Protein AF-F7NES1-F1 (afdb_monomer)

pLDDT: mean 73.4, std 17.84, range [39.09, 95.31]

Foldseek 3Di:
DDPVVVVVVVVVVVVVVPVPPPDPPPPPPDPDDDDDDDPDPPPPPPPPPDPVNVVVVVVVVVVVVVVVVVVVVVVLVVLVVVLVVQLVVLVVVLVVQLDDDPPDDPVRSVVSNVVSVVVSVVSNVVSVDVVVDPDDDDDDD

Radius of gyration: 30.48 Å; Cα contacts (8 Å, |Δi|>4): 23; chains: 1; bounding box: 57×44×81 Å

Secondary structure (DSSP, 8-state):
--HHHHHHHHHHHHHHHHGGGSSTTSTTSSS--S----------------HHHHHHHHHHHHHHHHHHHHHHHHHHHHHHHHHHHHHHHHHHHHHHHHSPPTT--HHHHHHHHHHHHHHHHHHHHHHHHHHH-S--S----

Solvent-accessible surface area (backbone atoms only — not comparable to full-atom values): 8908 Å² total; per-residue (Å²): 132,67,71,66,61,60,49,55,57,52,54,54,57,57,53,61,66,66,71,72,78,73,75,83,76,68,80,80,76,82,84,85,87,81,92,76,86,90,86,77,82,74,81,70,74,83,72,74,75,51,71,68,56,52,55,52,53,49,53,50,52,51,52,48,52,50,54,50,48,53,49,53,51,51,54,50,52,51,54,50,52,55,48,53,50,53,52,48,54,52,49,55,51,48,55,62,66,64,55,82,59,98,88,57,52,70,66,59,48,52,60,46,49,55,53,49,50,56,48,48,56,50,52,54,48,53,57,50,39,70,72,76,37,98,76,75,80,83,83,88,127

Organism: NCBI:txid1009370

Mean predicted aligned error: 17.89 Å

Sequence (141 aa):
MNSAVKKTVIYSLVGILQFGTGASVLEAAALYQNNTPPLYAMSKGHHQPNEKDRREAERRREMEKRREQERRERDQRERRRQHDERRRQENERHEREMRRRQHESEREWRARQEREKKRHDRALRDIAALLIGIAIGSSGK

Nearest PDB structures (foldseek):
  7nhn-assembly1_0  TM=5.503E-01  e=3.598E+00  Listeria monocytogenes EGD-e

Structure (mmCIF, N/CA/C/O backbone):
data_AF-F7NES1-F1
#
_entry.id   AF-F7NES1-F1
#
loop_
_atom_site.group_PDB
_atom_site.id
_atom_site.type_symbol
_atom_site.label_atom_id
_atom_site.label_alt_id
_atom_site.label_comp_id
_atom_site.label_asym_id
_atom_site.label_entity_id
_atom_site.label_seq_id
_atom_site.pdbx_PDB_ins_code
_atom_site.Cart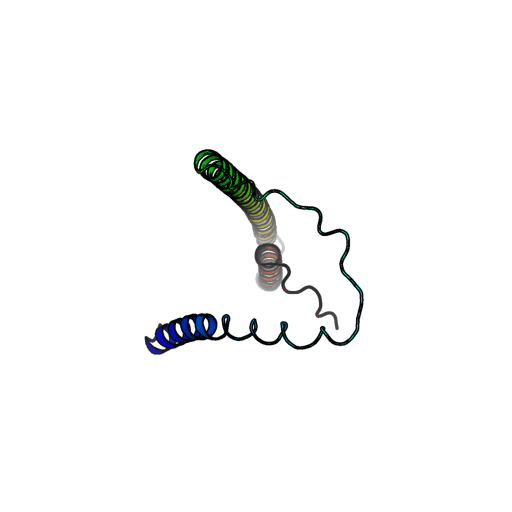n_x
_atom_site.Cartn_y
_atom_site.Cartn_z
_atom_site.occupancy
_atom_site.B_iso_or_equiv
_atom_site.auth_seq_id
_atom_site.auth_comp_id
_atom_site.auth_asym_id
_atom_site.auth_atom_id
_atom_site.pdbx_PDB_model_num
ATOM 1 N N . MET A 1 1 ? 21.119 -8.888 16.841 1.00 56.38 1 MET A N 1
ATOM 2 C CA . MET A 1 1 ? 21.118 -10.054 15.925 1.00 56.38 1 MET A CA 1
ATOM 3 C C . MET A 1 1 ? 22.513 -10.652 15.928 1.00 56.38 1 MET A C 1
ATOM 5 O O . MET A 1 1 ? 23.450 -9.950 15.561 1.00 56.38 1 MET A O 1
ATOM 9 N N . ASN A 1 2 ? 22.654 -11.889 16.403 1.00 60.03 2 ASN A N 1
ATOM 10 C CA . ASN A 1 2 ? 23.954 -12.534 16.604 1.00 60.03 2 ASN A CA 1
ATOM 11 C C . ASN A 1 2 ? 24.722 -12.644 15.279 1.00 60.03 2 ASN A C 1
ATOM 13 O O . ASN A 1 2 ? 24.148 -12.974 14.239 1.00 60.03 2 ASN A O 1
ATOM 17 N N . SER A 1 3 ? 26.023 -12.352 15.320 1.00 69.06 3 SER A N 1
ATOM 18 C CA . SER A 1 3 ? 26.924 -12.298 14.158 1.00 69.06 3 SER A CA 1
ATOM 19 C C . SER A 1 3 ? 26.966 -13.600 13.348 1.00 69.06 3 SER A C 1
ATOM 21 O O . SER A 1 3 ? 27.221 -13.560 12.146 1.00 69.06 3 SER A O 1
ATOM 23 N N . ALA A 1 4 ? 26.640 -14.732 13.977 1.00 70.38 4 ALA A N 1
ATOM 24 C CA . ALA A 1 4 ? 26.509 -16.036 13.333 1.00 70.38 4 ALA A CA 1
ATOM 25 C C . ALA A 1 4 ? 25.426 -16.053 12.239 1.00 70.38 4 ALA A C 1
ATOM 27 O O . ALA A 1 4 ? 25.674 -16.536 11.140 1.00 70.38 4 ALA A O 1
ATOM 28 N N . VAL A 1 5 ? 24.265 -15.438 12.489 1.00 73.06 5 VAL A N 1
ATOM 29 C CA . VAL A 1 5 ? 23.143 -15.431 11.534 1.00 73.06 5 VAL A CA 1
ATOM 30 C C . VAL A 1 5 ? 23.503 -14.645 10.271 1.00 73.06 5 VAL A C 1
ATOM 32 O O . VAL A 1 5 ? 23.193 -15.072 9.162 1.00 73.06 5 VAL A O 1
ATOM 35 N N . LYS A 1 6 ? 24.221 -13.523 10.419 1.00 67.06 6 LYS A N 1
ATOM 36 C CA . LYS A 1 6 ? 24.669 -12.717 9.272 1.00 67.06 6 LYS A CA 1
ATOM 37 C C . LYS A 1 6 ? 25.655 -13.476 8.381 1.00 67.06 6 LYS A C 1
ATOM 39 O O . LYS A 1 6 ? 25.579 -13.347 7.165 1.00 67.06 6 LYS A O 1
ATOM 44 N N . LYS A 1 7 ? 26.550 -14.281 8.963 1.00 74.81 7 LYS A N 1
ATOM 45 C CA . LYS A 1 7 ? 27.524 -15.072 8.196 1.00 74.81 7 LYS A CA 1
ATOM 46 C C . LYS A 1 7 ? 26.838 -16.173 7.387 1.00 74.81 7 LYS A C 1
ATOM 48 O O . LYS A 1 7 ? 27.119 -16.297 6.202 1.00 74.81 7 LYS A O 1
ATOM 53 N N . THR A 1 8 ? 25.886 -16.896 7.974 1.00 80.75 8 THR A N 1
ATOM 54 C CA . THR A 1 8 ? 25.151 -17.968 7.279 1.00 80.75 8 THR A CA 1
ATOM 55 C C . THR A 1 8 ? 24.406 -17.464 6.041 1.00 80.75 8 THR A C 1
ATOM 57 O O . THR A 1 8 ? 24.449 -18.113 5.002 1.00 80.75 8 THR A O 1
ATOM 60 N N . VAL A 1 9 ? 23.783 -16.282 6.123 1.00 77.31 9 VAL A N 1
ATOM 61 C CA . VAL A 1 9 ? 23.074 -15.668 4.984 1.00 77.31 9 VAL A CA 1
ATOM 62 C C . VAL A 1 9 ? 24.036 -15.255 3.866 1.00 77.31 9 VAL A C 1
ATOM 64 O O . VAL A 1 9 ? 23.722 -15.401 2.691 1.00 77.31 9 VAL A O 1
ATOM 67 N N . ILE A 1 10 ? 25.225 -14.754 4.203 1.00 72.50 10 ILE A N 1
ATOM 68 C CA . ILE A 1 10 ? 26.210 -14.350 3.190 1.00 72.50 10 ILE A CA 1
ATOM 69 C C . ILE A 1 10 ? 26.797 -15.583 2.486 1.00 72.50 10 ILE A C 1
ATOM 71 O O . ILE A 1 10 ? 26.910 -15.591 1.262 1.00 72.50 10 ILE A O 1
ATOM 75 N N . TYR A 1 11 ? 27.111 -16.651 3.226 1.00 70.25 11 TYR A N 1
ATOM 76 C CA . TYR A 1 11 ? 27.647 -17.877 2.627 1.00 70.25 11 TYR A CA 1
ATOM 77 C C . TYR A 1 11 ? 26.613 -18.640 1.784 1.00 70.25 11 TYR A C 1
ATOM 79 O O . TYR A 1 11 ? 26.990 -19.214 0.763 1.00 70.25 11 TYR A O 1
ATOM 87 N N . SER A 1 12 ? 25.319 -18.598 2.130 1.00 63.09 12 SER A N 1
ATOM 88 C CA . SER A 1 12 ? 24.274 -19.190 1.281 1.00 63.09 12 SER A CA 1
ATOM 89 C C . SER A 1 12 ? 24.111 -18.447 -0.050 1.00 63.09 12 SER A C 1
ATOM 91 O O . SER A 1 12 ? 23.902 -19.084 -1.080 1.00 63.09 12 SER A O 1
ATOM 93 N N . LEU A 1 13 ? 24.284 -17.121 -0.063 1.00 64.38 13 LEU A N 1
ATOM 94 C CA . LEU A 1 13 ? 24.216 -16.317 -1.288 1.00 64.38 13 LEU A CA 1
ATOM 95 C C . LEU A 1 13 ? 25.409 -16.557 -2.226 1.00 64.38 13 LEU A C 1
ATOM 97 O O . LEU A 1 13 ? 25.223 -16.622 -3.439 1.00 64.38 13 LEU A O 1
ATOM 101 N N . VAL A 1 14 ? 26.620 -16.736 -1.687 1.00 66.44 14 VAL A N 1
ATOM 102 C CA . VAL A 1 14 ? 27.814 -17.050 -2.497 1.00 66.44 14 VAL A CA 1
ATOM 103 C C . VAL A 1 14 ? 27.763 -18.483 -3.040 1.00 66.44 14 VAL A C 1
ATOM 105 O O . VAL A 1 14 ? 28.132 -18.710 -4.191 1.00 66.44 14 VAL A O 1
ATOM 108 N N . GLY A 1 15 ? 27.239 -19.436 -2.260 1.00 58.66 15 GLY A N 1
ATOM 109 C CA . GLY A 1 15 ? 27.088 -20.829 -2.693 1.00 58.66 15 GLY A CA 1
ATOM 110 C C . GLY A 1 15 ? 26.146 -21.000 -3.890 1.00 58.66 15 GLY A C 1
ATOM 111 O O . GLY A 1 15 ? 26.440 -21.776 -4.795 1.00 58.66 15 GLY A O 1
ATOM 112 N N . ILE A 1 16 ? 25.058 -20.227 -3.963 1.00 60.53 16 ILE A N 1
ATOM 113 C CA . ILE A 1 16 ? 24.107 -20.288 -5.090 1.00 60.53 16 ILE A CA 1
ATOM 114 C C . ILE A 1 16 ? 24.736 -19.764 -6.395 1.00 60.53 16 ILE A C 1
ATOM 116 O O . ILE A 1 16 ? 24.359 -20.199 -7.482 1.00 60.53 16 ILE A O 1
ATOM 120 N N . LEU A 1 17 ? 25.741 -18.887 -6.309 1.00 58.41 17 LEU A N 1
ATOM 121 C CA . LEU A 1 17 ? 26.378 -18.289 -7.483 1.00 58.41 17 LEU A CA 1
ATOM 122 C C . LEU A 1 17 ? 27.330 -19.248 -8.228 1.00 58.41 17 LEU A C 1
ATOM 124 O O . LEU A 1 17 ? 27.571 -19.052 -9.415 1.00 58.41 17 LEU A O 1
ATOM 128 N N . GLN A 1 18 ? 27.866 -20.280 -7.562 1.00 54.38 18 GLN A N 1
ATOM 129 C CA . GLN A 1 18 ? 28.849 -21.207 -8.153 1.00 54.38 18 GLN A CA 1
ATOM 130 C C . GLN A 1 18 ? 28.231 -22.467 -8.779 1.00 54.38 18 GLN A C 1
ATOM 132 O O . GLN A 1 18 ? 28.814 -23.030 -9.700 1.00 54.38 18 GLN A O 1
ATOM 137 N N . PHE A 1 19 ? 27.043 -22.897 -8.346 1.00 51.34 19 PHE A N 1
ATOM 138 C CA . PHE A 1 19 ? 26.370 -24.072 -8.925 1.00 51.34 19 PHE A CA 1
ATOM 139 C C . PHE A 1 19 ? 25.595 -23.772 -10.224 1.00 51.34 19 PHE A C 1
ATOM 141 O O . PHE A 1 19 ? 25.136 -24.696 -10.891 1.00 51.34 19 PHE A O 1
ATOM 148 N N . GLY A 1 20 ? 25.464 -22.500 -10.617 1.00 51.06 20 GLY A N 1
ATOM 149 C CA . GLY A 1 20 ? 24.711 -22.088 -11.809 1.00 51.06 20 GLY A CA 1
ATOM 150 C C . GLY A 1 20 ? 25.448 -22.223 -13.150 1.00 51.06 20 GLY A C 1
ATOM 151 O O . GLY A 1 20 ? 24.823 -22.067 -14.193 1.00 51.06 20 GLY A O 1
ATOM 152 N N . THR A 1 21 ? 26.754 -22.506 -13.162 1.00 54.16 21 THR A N 1
ATOM 153 C CA . THR A 1 21 ? 27.586 -22.486 -14.386 1.00 54.16 21 THR A CA 1
ATOM 154 C C . THR A 1 21 ? 28.027 -23.867 -14.893 1.00 54.16 21 THR A C 1
ATOM 156 O O . THR A 1 21 ? 28.805 -23.936 -15.839 1.00 54.16 21 THR A O 1
ATOM 159 N N . GLY A 1 22 ? 27.543 -24.970 -14.307 1.00 52.00 22 GLY A N 1
ATOM 160 C CA . GLY A 1 22 ? 28.014 -26.331 -14.626 1.00 52.00 22 GLY A CA 1
ATOM 161 C C . GLY A 1 22 ? 27.129 -27.193 -15.541 1.00 52.00 22 GLY A C 1
ATOM 162 O O . GLY A 1 22 ? 27.564 -28.269 -15.937 1.00 52.00 22 GLY A O 1
ATOM 163 N N . ALA A 1 23 ? 25.903 -26.779 -15.882 1.00 49.88 23 ALA A N 1
ATOM 164 C CA . ALA A 1 23 ? 24.943 -27.661 -16.570 1.00 49.88 23 ALA A CA 1
ATOM 165 C C . ALA A 1 23 ? 24.954 -27.583 -18.114 1.00 49.88 23 ALA A C 1
ATOM 167 O O . ALA A 1 23 ? 24.344 -28.421 -18.769 1.00 49.88 23 ALA A O 1
ATOM 168 N N . SER A 1 24 ? 25.646 -26.620 -18.726 1.00 50.62 24 SER A N 1
ATOM 169 C CA . SER A 1 24 ? 25.503 -26.311 -20.162 1.00 50.62 24 SER A CA 1
ATOM 170 C C . SER A 1 24 ? 26.488 -27.018 -21.111 1.00 50.62 24 SER A C 1
ATOM 172 O O . SER A 1 24 ? 26.519 -26.689 -22.293 1.00 50.62 24 SER A O 1
ATOM 174 N N . VAL A 1 25 ? 27.275 -28.001 -20.648 1.00 54.41 25 VAL A N 1
ATOM 175 C CA . VAL A 1 25 ? 28.241 -28.725 -21.513 1.00 54.41 25 VAL A CA 1
ATOM 176 C C . VAL A 1 25 ? 27.724 -30.088 -22.006 1.00 54.41 25 VAL A C 1
ATOM 178 O O . VAL A 1 25 ? 28.254 -30.622 -22.976 1.00 54.41 25 VAL A O 1
ATOM 181 N N . LEU A 1 26 ? 26.661 -30.653 -21.420 1.00 48.91 26 LEU A N 1
ATOM 182 C CA . LEU A 1 26 ? 26.227 -32.019 -21.766 1.00 48.91 26 LEU A CA 1
ATOM 183 C C . LEU A 1 26 ? 25.207 -32.121 -22.916 1.00 48.91 26 LEU A C 1
ATOM 185 O O . LEU A 1 26 ? 25.061 -33.200 -23.485 1.00 48.91 26 LEU A O 1
ATOM 189 N N . GLU A 1 27 ? 24.548 -31.037 -23.332 1.00 50.09 27 GLU A N 1
ATOM 190 C CA . GLU A 1 27 ? 23.509 -31.118 -24.380 1.00 50.09 27 GLU A CA 1
ATOM 191 C C . GLU A 1 27 ? 24.042 -31.117 -25.825 1.00 50.09 27 GLU A C 1
ATOM 193 O O . GLU A 1 27 ? 23.278 -31.332 -26.763 1.00 50.09 27 GLU A O 1
ATOM 198 N N . ALA A 1 28 ? 25.350 -30.958 -26.044 1.00 51.03 28 ALA A N 1
ATOM 199 C CA . ALA A 1 28 ? 25.916 -30.965 -27.396 1.00 51.03 28 ALA A CA 1
ATOM 200 C C . ALA A 1 28 ? 26.208 -32.372 -27.966 1.00 51.03 28 ALA A C 1
ATOM 202 O O . ALA A 1 28 ? 26.526 -32.484 -29.148 1.00 51.03 28 ALA A O 1
ATOM 203 N N . ALA A 1 29 ? 26.126 -33.447 -27.169 1.00 50.84 29 ALA A N 1
ATOM 204 C CA . ALA A 1 29 ? 26.709 -34.744 -27.547 1.00 50.84 29 ALA A CA 1
ATOM 205 C C . ALA A 1 29 ? 25.721 -35.835 -28.014 1.00 50.84 29 ALA A C 1
ATOM 207 O O . ALA A 1 29 ? 26.173 -36.875 -28.483 1.00 50.84 29 ALA A O 1
ATOM 208 N N . ALA A 1 30 ? 24.399 -35.647 -27.913 1.00 47.22 30 ALA A N 1
ATOM 209 C CA . ALA A 1 30 ? 23.453 -36.769 -28.048 1.00 47.22 30 ALA A CA 1
ATOM 210 C C . ALA A 1 30 ? 22.598 -36.820 -29.333 1.00 47.22 30 ALA A C 1
ATOM 212 O O . ALA A 1 30 ? 21.781 -37.728 -29.452 1.00 47.22 30 ALA A O 1
ATOM 213 N N . LEU A 1 31 ? 22.746 -35.905 -30.302 1.00 46.62 31 LEU A N 1
ATOM 214 C CA . LEU A 1 31 ? 21.823 -35.844 -31.456 1.00 46.62 31 LEU A CA 1
ATOM 215 C C . LEU A 1 31 ? 22.478 -35.746 -32.844 1.00 46.62 31 LEU A C 1
ATOM 217 O O . LEU A 1 31 ? 21.942 -35.082 -33.724 1.00 46.62 31 LEU A O 1
ATOM 221 N N . TYR A 1 32 ? 23.591 -36.439 -33.093 1.00 42.41 32 TYR A N 1
ATOM 222 C CA . TYR A 1 32 ? 24.103 -36.587 -34.465 1.00 42.41 32 TYR A CA 1
ATOM 223 C C . TYR A 1 32 ? 24.538 -38.017 -34.778 1.00 42.41 32 TYR A C 1
ATOM 225 O O . TYR A 1 32 ? 25.710 -38.316 -34.984 1.00 42.41 32 TYR A O 1
ATOM 233 N N . GLN A 1 33 ? 23.550 -38.904 -34.880 1.00 39.72 33 GLN A N 1
ATOM 234 C CA . GLN A 1 33 ? 23.689 -40.144 -35.634 1.00 39.72 33 GLN A CA 1
ATOM 235 C C . GLN A 1 33 ? 22.443 -40.323 -36.505 1.00 39.72 33 GLN A C 1
ATOM 237 O O . GLN A 1 33 ? 21.421 -40.806 -36.029 1.00 39.72 33 GLN A O 1
ATOM 242 N N . ASN A 1 34 ? 22.537 -39.847 -37.755 1.00 40.69 34 ASN A N 1
ATOM 243 C CA . ASN A 1 34 ? 21.910 -40.376 -38.981 1.00 40.69 34 ASN A CA 1
ATOM 244 C C . ASN A 1 34 ? 21.494 -39.275 -39.975 1.00 40.69 34 ASN A C 1
ATOM 246 O O . ASN A 1 34 ? 20.374 -38.784 -39.982 1.00 40.69 34 ASN A O 1
ATOM 250 N N . ASN A 1 35 ? 22.444 -38.953 -40.854 1.00 56.81 35 ASN A N 1
ATOM 251 C CA . ASN A 1 35 ? 22.284 -38.896 -42.309 1.00 56.81 35 ASN A CA 1
ATOM 252 C C . ASN A 1 35 ? 21.065 -38.141 -42.901 1.00 56.81 35 ASN A C 1
ATOM 254 O O . ASN A 1 35 ? 20.103 -38.751 -43.362 1.00 56.81 35 ASN A O 1
ATOM 258 N N . THR A 1 36 ? 21.184 -36.817 -43.037 1.00 52.34 36 THR A N 1
ATOM 259 C CA . THR A 1 36 ? 20.446 -36.012 -44.033 1.00 52.34 36 THR A CA 1
ATOM 260 C C . THR A 1 36 ? 21.387 -34.964 -44.644 1.00 52.34 36 THR A C 1
ATOM 262 O O . THR A 1 36 ? 22.019 -34.231 -43.879 1.00 52.34 36 THR A O 1
ATOM 265 N N . PRO A 1 37 ? 21.519 -34.863 -45.982 1.00 49.75 37 PRO A N 1
ATOM 266 C CA . PRO A 1 37 ? 22.398 -33.875 -46.609 1.00 49.75 37 PRO A CA 1
ATOM 267 C C . PRO A 1 37 ? 21.841 -32.442 -46.455 1.00 49.75 37 PRO A C 1
ATOM 269 O O . PRO A 1 37 ? 20.638 -32.241 -46.635 1.00 49.75 37 PRO A O 1
ATOM 272 N N . PRO A 1 38 ? 22.678 -31.427 -46.149 1.00 52.16 38 PRO A N 1
ATOM 273 C CA . PRO A 1 38 ? 22.221 -30.066 -45.910 1.00 52.16 38 PRO A CA 1
ATOM 274 C C . PRO A 1 38 ? 22.289 -29.254 -47.206 1.00 52.16 38 PRO A C 1
ATOM 276 O O . PRO A 1 38 ? 23.358 -28.839 -47.644 1.00 52.16 38 PRO A O 1
ATOM 279 N N . LEU A 1 39 ? 21.145 -28.971 -47.814 1.00 47.12 39 LEU A N 1
ATOM 280 C CA . LEU A 1 39 ? 21.049 -27.983 -48.887 1.00 47.12 39 LEU A CA 1
ATOM 281 C C . LEU A 1 39 ? 19.844 -27.107 -48.606 1.00 47.12 39 LEU A C 1
ATOM 283 O O . LEU A 1 39 ? 18.764 -27.439 -49.044 1.00 47.12 39 LEU A O 1
ATOM 287 N N . TYR A 1 40 ? 20.042 -26.084 -47.774 1.00 47.06 40 TYR A N 1
ATOM 288 C CA . TYR A 1 40 ? 19.458 -24.730 -47.797 1.00 47.06 40 TYR A CA 1
ATOM 289 C C . TYR A 1 40 ? 19.950 -24.020 -46.524 1.00 47.06 40 TYR A C 1
ATOM 291 O O . TYR A 1 40 ? 19.179 -23.579 -45.674 1.00 47.06 40 TYR A O 1
ATOM 299 N N . ALA A 1 41 ? 21.274 -23.915 -46.364 1.00 49.81 41 ALA A N 1
ATOM 300 C CA . ALA A 1 41 ? 21.836 -22.900 -45.487 1.00 49.81 41 ALA A CA 1
ATOM 301 C C . ALA A 1 41 ? 21.574 -21.554 -46.171 1.00 49.81 41 ALA A C 1
ATOM 303 O O . ALA A 1 41 ? 22.361 -21.093 -46.996 1.00 49.81 41 ALA A O 1
ATOM 304 N N . MET A 1 42 ? 20.413 -20.955 -45.890 1.00 46.53 42 MET A N 1
ATOM 305 C CA . MET A 1 42 ? 20.194 -19.540 -46.153 1.00 46.53 42 MET A CA 1
ATOM 306 C C . MET A 1 42 ? 21.354 -18.794 -45.500 1.00 46.53 42 MET A C 1
ATOM 308 O O . MET A 1 42 ? 21.449 -18.713 -44.275 1.00 46.53 42 MET A O 1
ATOM 312 N N . SER A 1 43 ? 22.246 -18.285 -46.345 1.00 48.66 43 SER A N 1
ATOM 313 C CA . SER A 1 43 ? 23.275 -17.313 -46.019 1.00 48.66 43 SER A CA 1
ATOM 314 C C . SER A 1 43 ? 22.601 -16.078 -45.418 1.00 48.66 43 SER A C 1
ATOM 316 O O . SER A 1 43 ? 22.318 -15.099 -46.108 1.00 48.66 43 SER A O 1
ATOM 318 N N . LYS A 1 44 ? 22.304 -16.125 -44.115 1.00 55.16 44 LYS A N 1
ATOM 319 C CA . LYS A 1 44 ? 22.042 -14.934 -43.315 1.00 55.16 44 LYS A CA 1
ATOM 320 C C . LYS A 1 44 ? 23.358 -14.182 -43.278 1.00 55.16 44 LYS A C 1
ATOM 322 O O . LYS A 1 44 ? 24.258 -14.545 -42.526 1.00 55.16 44 LYS A O 1
ATOM 327 N N . GLY A 1 45 ? 23.476 -13.171 -44.136 1.00 47.28 45 GLY A N 1
ATOM 328 C CA . GLY A 1 45 ? 24.575 -12.225 -44.073 1.00 47.28 45 GLY A CA 1
ATOM 329 C C . GLY A 1 45 ? 24.734 -11.781 -42.625 1.00 47.28 45 GLY A C 1
ATOM 330 O O . GLY A 1 45 ? 23.799 -11.246 -42.027 1.00 47.28 45 GLY A O 1
ATOM 331 N N . HIS A 1 46 ? 25.897 -12.069 -42.046 1.00 50.81 46 HIS A N 1
ATOM 332 C CA . HIS A 1 46 ? 26.306 -11.532 -40.761 1.00 50.81 46 HIS A CA 1
ATOM 333 C C . HIS A 1 46 ? 26.481 -10.022 -40.933 1.00 50.81 46 HIS A C 1
ATOM 335 O O . HIS A 1 46 ? 27.584 -9.520 -41.126 1.00 50.81 46 HIS A O 1
ATOM 341 N N . HIS A 1 47 ? 25.371 -9.289 -40.909 1.00 55.56 47 HIS A N 1
ATOM 342 C CA . HIS A 1 47 ? 25.388 -7.851 -40.748 1.00 55.56 47 HIS A CA 1
ATOM 343 C C . HIS A 1 47 ? 25.875 -7.609 -39.321 1.00 55.56 47 HIS A C 1
ATOM 345 O O . HIS A 1 47 ? 25.119 -7.791 -38.365 1.00 55.56 47 HIS A O 1
ATOM 351 N N . GLN A 1 48 ? 27.168 -7.316 -39.155 1.00 60.53 48 GLN A N 1
ATOM 352 C CA . GLN A 1 48 ? 27.663 -6.818 -37.880 1.00 60.53 48 GLN A CA 1
ATOM 353 C C . GLN A 1 48 ? 26.898 -5.523 -37.590 1.00 60.53 48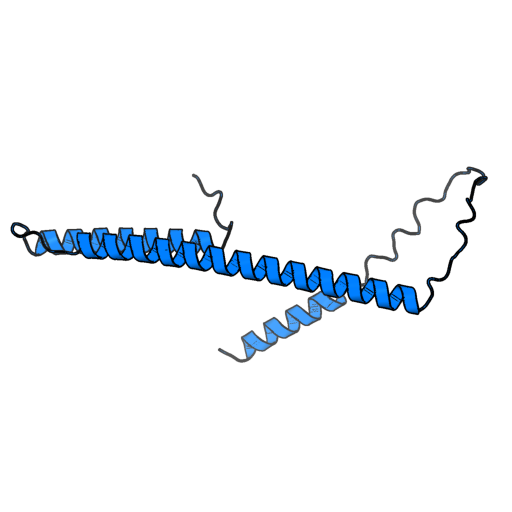 GLN A C 1
ATOM 355 O O . GLN A 1 48 ? 27.025 -4.577 -38.369 1.00 60.53 48 GLN A O 1
ATOM 360 N N . PRO A 1 49 ? 26.084 -5.467 -36.520 1.00 64.19 49 PRO A N 1
ATOM 361 C CA . PRO A 1 49 ? 25.396 -4.239 -36.164 1.00 64.19 49 PRO A CA 1
ATOM 362 C C . PRO A 1 49 ? 26.453 -3.172 -35.913 1.00 64.19 49 PRO A C 1
ATOM 364 O O . PRO A 1 49 ? 27.406 -3.425 -35.167 1.00 64.19 49 PRO A O 1
ATOM 367 N N . ASN A 1 50 ? 26.285 -2.000 -36.521 1.00 80.00 50 ASN A N 1
ATOM 368 C CA . ASN A 1 50 ? 27.179 -0.883 -36.277 1.00 80.00 50 ASN A CA 1
ATOM 369 C C . ASN A 1 50 ? 27.128 -0.531 -34.776 1.00 80.00 50 ASN A C 1
ATOM 371 O O . ASN A 1 50 ? 26.097 -0.689 -34.114 1.00 80.00 50 ASN A O 1
ATOM 375 N N . GL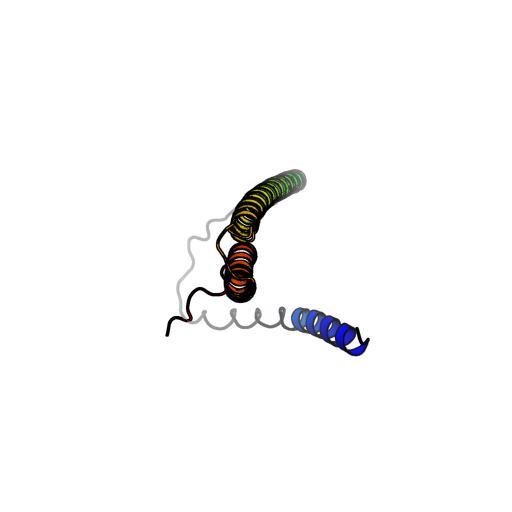U A 1 51 ? 28.233 -0.052 -34.210 1.00 78.81 51 GLU A N 1
ATOM 376 C CA . GLU A 1 51 ? 28.312 0.324 -32.794 1.00 78.81 51 GLU A CA 1
ATOM 377 C C . GLU A 1 51 ? 27.225 1.350 -32.419 1.00 78.81 51 GLU A C 1
ATOM 379 O O . GLU A 1 51 ? 26.661 1.311 -31.323 1.00 78.81 51 GLU A O 1
ATOM 384 N N . LYS A 1 52 ? 26.859 2.218 -33.369 1.00 85.75 52 LYS A N 1
ATOM 385 C CA . LYS A 1 52 ? 25.759 3.177 -33.226 1.00 85.75 52 LYS A CA 1
ATOM 386 C C . LYS A 1 52 ? 24.401 2.497 -32.996 1.00 85.75 52 LYS A C 1
ATOM 388 O O . LYS A 1 52 ? 23.666 2.924 -32.106 1.00 85.75 52 LYS A O 1
ATOM 393 N N . ASP A 1 53 ? 24.104 1.418 -33.718 1.00 86.94 53 ASP A N 1
ATOM 394 C CA . ASP A 1 53 ? 22.840 0.679 -33.593 1.00 86.94 53 ASP A CA 1
ATOM 395 C C . ASP A 1 53 ? 22.760 -0.049 -32.249 1.00 86.94 53 ASP A C 1
ATOM 397 O O . ASP A 1 53 ? 21.705 -0.090 -31.613 1.00 86.94 53 ASP A O 1
ATOM 401 N N . ARG A 1 54 ? 23.897 -0.568 -31.759 1.00 82.06 54 ARG A N 1
ATOM 402 C CA . ARG A 1 54 ? 23.983 -1.161 -30.414 1.00 82.06 54 ARG A CA 1
ATOM 403 C C . ARG A 1 54 ? 23.672 -0.135 -29.328 1.00 82.06 54 ARG A C 1
ATOM 405 O O . ARG A 1 54 ? 22.869 -0.424 -28.443 1.00 82.06 54 ARG A O 1
ATOM 412 N N . ARG A 1 55 ? 24.252 1.067 -29.422 1.00 87.31 55 ARG A N 1
ATOM 413 C CA . ARG A 1 55 ? 23.997 2.160 -28.468 1.00 87.31 55 ARG A CA 1
ATOM 414 C C . ARG A 1 55 ? 22.537 2.619 -28.502 1.00 87.31 55 ARG A C 1
ATOM 416 O O . ARG A 1 55 ? 21.967 2.909 -27.454 1.00 87.31 55 ARG A O 1
ATOM 423 N N . GLU A 1 56 ? 21.906 2.672 -29.675 1.00 90.00 56 GLU A N 1
ATOM 424 C CA . GLU A 1 56 ? 20.482 3.018 -29.771 1.00 90.00 56 GLU A CA 1
ATOM 425 C C . GLU A 1 56 ? 19.584 1.921 -29.180 1.00 90.00 56 GLU A C 1
ATOM 427 O O . GLU A 1 56 ? 18.659 2.220 -28.420 1.00 90.00 56 GLU A O 1
ATOM 432 N N . ALA A 1 57 ? 19.882 0.649 -29.459 1.00 89.94 57 ALA A N 1
ATOM 433 C CA . ALA A 1 57 ? 19.162 -0.480 -28.880 1.00 89.94 57 ALA A CA 1
ATOM 434 C C . ALA A 1 57 ? 19.279 -0.517 -27.346 1.00 89.94 57 ALA A C 1
ATOM 436 O O . ALA A 1 57 ? 18.297 -0.799 -26.658 1.00 89.94 57 ALA A O 1
ATOM 437 N N . GLU A 1 58 ? 20.450 -0.192 -26.797 1.00 93.25 58 GLU A N 1
ATOM 438 C CA . GLU A 1 58 ? 20.667 -0.105 -25.352 1.00 93.25 58 GLU A CA 1
ATOM 439 C C . GLU A 1 58 ? 19.849 1.026 -24.716 1.00 93.25 58 GLU A C 1
ATOM 441 O O . GLU A 1 58 ? 19.120 0.781 -23.755 1.00 93.25 58 GLU A O 1
ATOM 446 N N . ARG A 1 59 ? 19.852 2.224 -25.319 1.00 93.38 59 ARG A N 1
ATOM 447 C CA . ARG A 1 59 ? 19.009 3.349 -24.874 1.00 93.38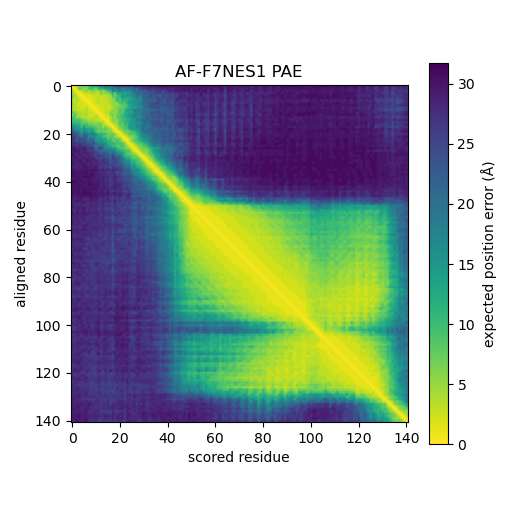 59 ARG A CA 1
ATOM 448 C C . ARG A 1 59 ? 17.521 3.006 -24.898 1.00 93.38 59 ARG A C 1
ATOM 450 O O . ARG A 1 59 ?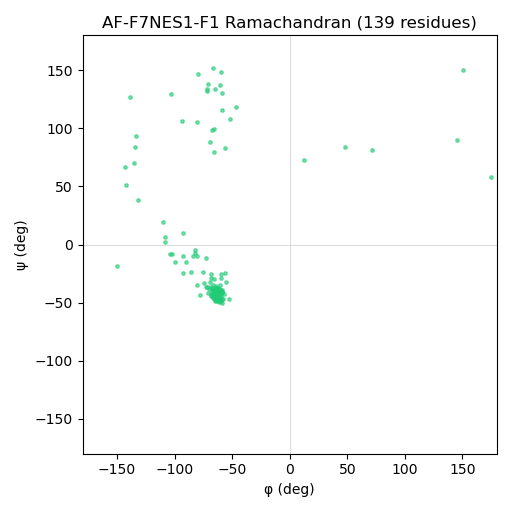 16.786 3.394 -23.992 1.00 93.38 59 ARG A O 1
ATOM 457 N N . ARG A 1 60 ? 17.060 2.265 -25.913 1.00 93.00 60 ARG A N 1
ATOM 458 C CA . ARG A 1 60 ? 15.666 1.793 -25.984 1.00 93.00 60 ARG A CA 1
ATOM 459 C C . ARG A 1 60 ? 15.340 0.833 -24.841 1.00 93.00 60 ARG A C 1
ATOM 461 O O . ARG A 1 60 ? 14.320 1.021 -24.186 1.00 93.00 60 ARG A O 1
ATOM 468 N N . ARG A 1 61 ? 16.219 -0.135 -24.558 1.00 92.38 61 ARG A N 1
ATOM 469 C CA . ARG A 1 61 ? 16.057 -1.077 -23.435 1.00 92.38 61 ARG A CA 1
ATOM 470 C C . ARG A 1 61 ? 16.061 -0.366 -22.085 1.00 92.38 61 ARG A C 1
ATOM 472 O O . ARG A 1 61 ? 15.278 -0.716 -21.211 1.00 92.38 61 ARG A O 1
ATOM 479 N N . GLU A 1 62 ? 16.927 0.624 -21.901 1.00 95.06 62 GLU A N 1
ATOM 480 C CA . GLU A 1 62 ? 16.971 1.423 -20.674 1.00 95.06 62 GLU A CA 1
ATOM 481 C C . GLU A 1 62 ? 15.685 2.238 -20.494 1.00 95.06 62 GLU A C 1
ATOM 483 O O . GLU A 1 62 ? 15.081 2.223 -19.421 1.00 95.06 62 GLU A O 1
ATOM 488 N N . MET A 1 63 ? 15.210 2.883 -21.563 1.00 94.31 63 MET A N 1
ATOM 489 C CA . MET A 1 63 ? 13.945 3.616 -21.546 1.00 94.31 63 MET A CA 1
ATOM 490 C C . MET A 1 63 ? 12.755 2.693 -21.253 1.00 94.31 63 MET A C 1
ATOM 492 O O . MET A 1 63 ? 11.855 3.073 -20.506 1.00 94.31 63 MET A O 1
ATOM 496 N N . GLU A 1 64 ? 12.747 1.482 -21.807 1.00 95.31 64 GLU A N 1
ATOM 497 C CA . GLU A 1 64 ? 11.725 0.470 -21.536 1.00 95.31 64 GLU A CA 1
ATOM 498 C C . GLU A 1 64 ? 11.753 0.010 -20.075 1.00 95.31 64 GLU A C 1
ATOM 500 O O . GLU A 1 64 ? 10.718 0.060 -19.411 1.00 95.31 64 GLU A O 1
ATOM 505 N N . LYS A 1 65 ? 12.934 -0.319 -19.533 1.00 94.81 65 LYS A N 1
ATOM 506 C CA . LYS A 1 65 ? 13.107 -0.655 -18.109 1.00 94.81 65 LYS A CA 1
ATOM 507 C C . LYS A 1 65 ? 12.623 0.466 -17.201 1.00 94.81 65 LYS A C 1
ATOM 509 O O . LYS A 1 65 ? 11.936 0.204 -16.218 1.00 94.81 65 LYS A O 1
ATOM 514 N N . ARG A 1 66 ? 12.941 1.718 -17.537 1.00 95.00 66 ARG A N 1
ATOM 515 C CA . ARG A 1 66 ? 12.491 2.883 -16.772 1.00 95.00 66 ARG A CA 1
ATOM 516 C C . ARG A 1 66 ? 10.969 3.022 -16.804 1.00 95.00 66 ARG A C 1
ATOM 518 O O . ARG A 1 66 ? 10.360 3.207 -15.757 1.00 95.00 66 ARG A O 1
ATOM 525 N N . ARG A 1 67 ? 10.341 2.871 -17.974 1.00 92.88 67 ARG A N 1
ATOM 526 C CA . ARG A 1 67 ? 8.873 2.881 -18.105 1.00 92.88 67 ARG A CA 1
ATOM 527 C C . ARG A 1 67 ? 8.223 1.740 -17.328 1.00 92.88 67 ARG A C 1
ATOM 529 O O . ARG A 1 67 ? 7.171 1.933 -16.724 1.00 92.88 67 ARG A O 1
ATOM 536 N N . GLU A 1 68 ? 8.822 0.556 -17.348 1.00 93.19 68 GLU A N 1
ATOM 537 C CA . GLU A 1 68 ? 8.339 -0.590 -16.583 1.00 93.19 68 GLU A CA 1
ATOM 538 C C . GLU A 1 68 ? 8.461 -0.341 -15.076 1.00 93.19 68 GLU A C 1
ATOM 540 O O . GLU A 1 68 ? 7.515 -0.592 -14.329 1.00 93.19 68 GLU A O 1
ATOM 545 N N . GLN A 1 69 ? 9.587 0.211 -14.627 1.00 92.50 69 GLN A N 1
ATOM 546 C CA . GLN A 1 69 ? 9.787 0.587 -13.235 1.00 92.50 69 GLN A CA 1
ATOM 547 C C . GLN A 1 69 ? 8.765 1.641 -12.788 1.00 92.50 69 GLN A C 1
ATOM 549 O O . GLN A 1 69 ? 8.112 1.450 -11.766 1.00 92.50 69 GLN A O 1
ATOM 554 N N . GLU A 1 70 ? 8.552 2.696 -13.578 1.00 94.12 70 GLU A N 1
ATOM 555 C CA . GLU A 1 70 ? 7.548 3.731 -13.296 1.00 94.12 70 GLU A CA 1
ATOM 556 C C . GLU A 1 70 ? 6.127 3.142 -13.212 1.00 94.12 70 GLU A C 1
ATOM 558 O O . GLU A 1 70 ? 5.357 3.502 -12.318 1.00 94.12 70 GLU A O 1
ATOM 563 N N . ARG A 1 71 ? 5.781 2.182 -14.085 1.00 90.25 71 ARG A N 1
ATOM 564 C CA . ARG A 1 71 ? 4.508 1.441 -14.004 1.00 90.25 71 ARG A CA 1
ATOM 565 C C . ARG A 1 71 ? 4.397 0.651 -12.703 1.00 90.25 71 ARG A C 1
ATOM 567 O O . ARG A 1 71 ? 3.406 0.794 -11.992 1.00 90.25 71 ARG A O 1
ATOM 574 N N . ARG A 1 72 ? 5.427 -0.122 -12.347 1.00 87.88 72 ARG A N 1
ATOM 575 C CA . ARG A 1 72 ? 5.456 -0.904 -11.098 1.00 87.88 72 ARG A CA 1
ATOM 576 C C . ARG A 1 72 ? 5.326 -0.007 -9.867 1.00 87.88 72 ARG A C 1
ATOM 578 O O . ARG A 1 72 ? 4.598 -0.345 -8.937 1.00 87.88 72 ARG A O 1
ATOM 585 N N . GLU A 1 73 ? 5.999 1.139 -9.855 1.00 89.38 73 GLU A N 1
ATOM 586 C CA . GLU A 1 73 ? 5.905 2.113 -8.765 1.00 89.38 73 GLU A CA 1
ATOM 587 C C . GLU A 1 73 ? 4.505 2.723 -8.658 1.00 89.38 73 GLU A C 1
ATOM 589 O O . GLU A 1 73 ? 3.981 2.873 -7.550 1.00 89.38 73 GLU A O 1
ATOM 594 N N . ARG A 1 74 ? 3.873 3.046 -9.792 1.00 88.50 74 ARG A N 1
ATOM 595 C CA . ARG A 1 74 ? 2.493 3.542 -9.830 1.00 88.50 74 ARG A CA 1
ATOM 596 C C . ARG A 1 74 ? 1.522 2.516 -9.254 1.00 88.50 74 ARG A C 1
ATOM 598 O O . ARG A 1 74 ? 0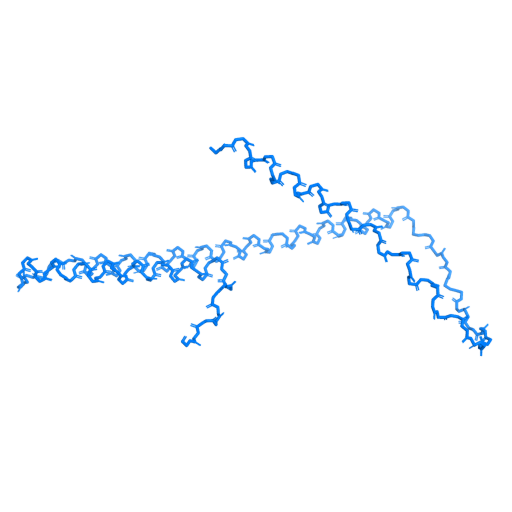.753 2.859 -8.356 1.00 88.50 74 ARG A O 1
ATOM 605 N N . ASP A 1 75 ? 1.629 1.265 -9.688 1.00 86.38 75 ASP A N 1
ATOM 606 C CA . ASP A 1 75 ? 0.788 0.168 -9.209 1.00 86.38 75 ASP A CA 1
ATOM 607 C C . ASP A 1 75 ? 0.991 -0.081 -7.709 1.00 86.38 75 ASP A C 1
ATOM 609 O O . ASP A 1 75 ? 0.035 -0.301 -6.965 1.00 86.38 75 ASP A O 1
ATOM 613 N N . GLN A 1 76 ? 2.235 -0.015 -7.224 1.00 83.50 76 GLN A N 1
ATOM 614 C CA . GLN A 1 76 ? 2.516 -0.123 -5.792 1.00 83.50 76 GLN A CA 1
ATOM 615 C C . GLN A 1 76 ? 1.901 1.029 -4.993 1.00 83.50 76 GLN A C 1
ATOM 617 O O . GLN A 1 76 ? 1.342 0.799 -3.918 1.00 83.50 76 GLN A O 1
ATOM 622 N N . ARG A 1 77 ? 1.991 2.269 -5.491 1.00 8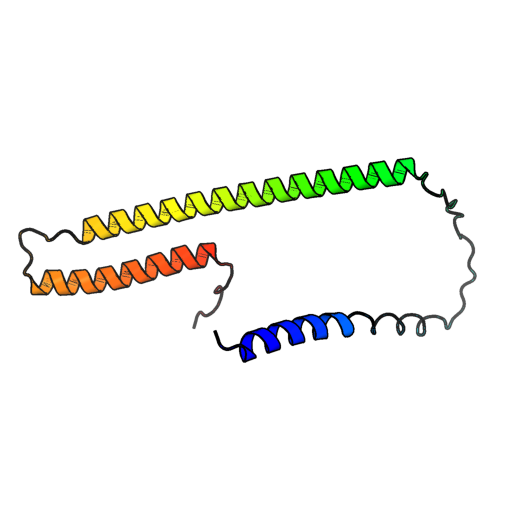6.81 77 ARG A N 1
ATOM 623 C CA . ARG A 1 77 ? 1.371 3.433 -4.838 1.00 86.81 77 ARG A CA 1
ATOM 624 C C . ARG A 1 77 ? -0.144 3.282 -4.760 1.00 86.81 77 ARG A C 1
ATOM 626 O O . ARG A 1 77 ? -0.724 3.606 -3.728 1.00 86.81 77 ARG A O 1
ATOM 633 N N . GLU A 1 78 ? -0.774 2.782 -5.815 1.00 87.06 78 GLU A N 1
ATOM 634 C CA . GLU A 1 78 ? -2.218 2.562 -5.844 1.00 87.06 78 GLU A CA 1
ATOM 635 C C . GLU A 1 78 ? -2.656 1.486 -4.841 1.00 87.06 78 GLU A C 1
ATOM 637 O O . GLU A 1 78 ? -3.549 1.733 -4.030 1.00 87.06 78 GLU A O 1
ATOM 642 N N . ARG A 1 79 ? -1.955 0.346 -4.791 1.00 83.06 79 ARG A N 1
ATOM 643 C CA . ARG A 1 79 ? -2.215 -0.710 -3.795 1.00 83.06 79 ARG A CA 1
ATOM 644 C C . ARG A 1 79 ? -2.068 -0.206 -2.359 1.00 83.06 79 ARG A C 1
ATOM 646 O O . ARG A 1 79 ? -2.889 -0.541 -1.509 1.00 83.06 79 ARG A O 1
ATOM 653 N N . ARG A 1 80 ? -1.056 0.629 -2.088 1.00 83.12 80 ARG A N 1
ATOM 654 C CA . ARG A 1 80 ? -0.858 1.253 -0.765 1.00 83.12 80 ARG A CA 1
ATOM 655 C C . ARG A 1 80 ? -2.033 2.146 -0.377 1.00 83.12 80 ARG A C 1
ATOM 657 O O . ARG A 1 80 ? -2.530 2.025 0.735 1.00 83.12 80 ARG A O 1
ATOM 664 N N . ARG A 1 81 ? -2.513 2.990 -1.298 1.00 86.62 81 ARG A N 1
ATOM 665 C CA . ARG A 1 81 ? -3.681 3.853 -1.051 1.00 86.62 81 ARG A CA 1
ATOM 666 C C . ARG A 1 81 ? -4.921 3.033 -0.712 1.00 86.62 81 ARG A C 1
ATOM 668 O O . ARG A 1 81 ? -5.556 3.307 0.299 1.00 86.62 81 ARG A O 1
ATOM 675 N N . GLN A 1 82 ? -5.214 2.005 -1.509 1.00 86.69 82 GLN A N 1
ATOM 676 C CA . GLN A 1 82 ? -6.362 1.127 -1.267 1.00 86.69 82 GLN A CA 1
ATOM 677 C C . GLN A 1 82 ? -6.259 0.403 0.079 1.00 86.69 82 GLN A C 1
ATOM 679 O O . GLN A 1 82 ? -7.251 0.268 0.793 1.00 86.69 82 GLN A O 1
ATOM 684 N N . HIS A 1 83 ? -5.065 -0.057 0.450 1.00 84.88 83 HIS A N 1
ATOM 685 C CA . HIS A 1 83 ? -4.850 -0.672 1.753 1.00 84.88 83 HIS A CA 1
ATOM 686 C C . HIS A 1 83 ? -5.086 0.307 2.901 1.00 84.88 83 HIS A C 1
ATOM 688 O O . HIS A 1 83 ? -5.791 -0.020 3.855 1.00 84.88 83 HIS A O 1
ATOM 694 N N . ASP A 1 84 ? -4.500 1.499 2.817 1.00 86.06 84 ASP A N 1
ATOM 695 C CA . ASP A 1 84 ? -4.621 2.496 3.874 1.00 86.06 84 ASP A CA 1
ATOM 696 C C . ASP A 1 84 ? -6.075 2.945 4.037 1.00 86.06 84 ASP A C 1
ATOM 698 O O . ASP A 1 84 ? -6.536 3.147 5.158 1.00 86.06 84 ASP A O 1
ATOM 702 N N . GLU A 1 85 ? -6.821 3.028 2.937 1.00 89.31 85 GLU A N 1
ATOM 703 C CA . GLU A 1 85 ? -8.253 3.304 2.946 1.00 89.31 85 GLU A CA 1
ATOM 704 C C . GLU A 1 85 ? -9.057 2.188 3.627 1.00 89.31 85 GLU A C 1
ATOM 706 O O . GLU A 1 85 ? -9.823 2.470 4.549 1.00 89.31 85 GLU A O 1
ATOM 711 N N . ARG A 1 86 ? -8.827 0.916 3.273 1.00 86.88 86 ARG A N 1
ATOM 712 C CA . ARG A 1 86 ? -9.473 -0.229 3.947 1.00 86.88 86 ARG A CA 1
ATOM 713 C C . ARG A 1 86 ? -9.158 -0.266 5.438 1.00 86.88 86 ARG A C 1
ATOM 715 O O . ARG A 1 86 ? -10.044 -0.513 6.251 1.00 86.88 86 ARG A O 1
ATOM 722 N N . ARG A 1 87 ? -7.907 0.020 5.807 1.00 88.06 87 ARG A N 1
ATOM 723 C CA . ARG A 1 87 ? -7.479 0.063 7.209 1.00 88.06 87 ARG A CA 1
ATOM 724 C C . ARG A 1 87 ? -8.173 1.186 7.976 1.00 88.06 87 ARG A C 1
ATOM 726 O O . ARG A 1 87 ? -8.572 0.978 9.115 1.00 88.06 87 ARG A O 1
ATOM 733 N N . ARG A 1 88 ? -8.351 2.359 7.359 1.00 90.38 88 ARG A N 1
ATOM 734 C CA . ARG A 1 88 ? -9.109 3.474 7.952 1.00 90.38 88 ARG A CA 1
ATOM 735 C C . ARG A 1 88 ? -10.573 3.110 8.158 1.00 90.38 88 ARG A C 1
ATOM 737 O O . ARG A 1 88 ? -11.076 3.307 9.255 1.00 90.38 88 ARG A O 1
ATOM 744 N N . GLN A 1 89 ? -11.222 2.527 7.153 1.00 90.69 89 GLN A N 1
ATOM 745 C CA . GLN A 1 89 ? -12.622 2.107 7.253 1.00 90.69 89 GLN A CA 1
ATOM 746 C C . GLN A 1 89 ? -12.834 1.077 8.374 1.00 90.69 89 GLN A C 1
ATOM 748 O O . GLN A 1 89 ? -13.761 1.215 9.171 1.00 90.69 89 GLN A O 1
ATOM 753 N N . GLU A 1 90 ? -11.950 0.082 8.482 1.00 88.94 90 GLU A N 1
ATOM 754 C CA . GLU A 1 90 ? -12.023 -0.927 9.544 1.00 88.94 90 GLU A CA 1
ATOM 755 C C . GLU A 1 90 ? -11.738 -0.324 10.929 1.00 88.94 90 GLU A C 1
ATOM 757 O O . GLU A 1 90 ? -12.426 -0.651 11.896 1.00 88.94 90 GLU A O 1
ATOM 762 N N . ASN A 1 91 ? -10.788 0.613 11.034 1.00 89.31 91 ASN A N 1
ATOM 763 C CA . ASN A 1 91 ? -10.527 1.350 12.273 1.00 89.31 91 ASN A CA 1
ATOM 764 C C . ASN A 1 91 ? -11.727 2.210 12.698 1.00 89.31 91 ASN A C 1
ATOM 766 O O . ASN A 1 91 ? -12.109 2.194 13.865 1.00 89.31 91 ASN A O 1
ATOM 770 N N . GLU A 1 92 ? -12.348 2.939 11.769 1.00 92.56 92 GLU A N 1
ATOM 771 C CA . GLU A 1 92 ? -13.536 3.750 12.055 1.00 92.56 92 GLU A CA 1
ATOM 772 C C . GLU A 1 92 ? -14.714 2.884 12.502 1.00 92.56 92 GLU A C 1
ATOM 774 O O . GLU A 1 92 ? -15.436 3.237 13.439 1.00 92.56 92 GLU A O 1
ATOM 779 N N . ARG A 1 93 ? -14.914 1.733 11.850 1.00 89.25 93 ARG A N 1
ATOM 780 C CA . ARG A 1 93 ? -15.923 0.757 12.265 1.00 89.25 93 ARG A CA 1
ATOM 781 C C . ARG A 1 93 ? -15.633 0.263 13.680 1.00 89.25 93 ARG A C 1
ATOM 783 O O . ARG A 1 93 ? -16.533 0.283 14.519 1.00 89.25 93 ARG A O 1
ATOM 790 N N . HIS A 1 94 ? -14.386 -0.110 13.953 1.00 90.19 94 HIS A N 1
ATOM 791 C CA . HIS A 1 94 ? -13.956 -0.562 15.269 1.00 90.19 94 HIS A CA 1
ATOM 792 C C . HIS A 1 94 ? -14.202 0.499 16.347 1.00 90.19 94 HIS A C 1
ATOM 794 O O . HIS A 1 94 ? -14.808 0.199 17.372 1.00 90.19 94 HIS A O 1
ATOM 800 N N . GLU A 1 95 ? -13.834 1.759 16.108 1.00 88.56 95 GLU A N 1
ATOM 801 C CA . GLU A 1 95 ? -14.078 2.857 17.050 1.00 88.56 95 GLU A CA 1
ATOM 802 C C . GLU A 1 95 ? -15.565 3.083 17.330 1.00 88.56 95 GLU A C 1
ATOM 804 O O . GLU A 1 95 ? -15.952 3.296 18.483 1.00 88.56 95 GLU A O 1
ATOM 809 N N . ARG A 1 96 ? -16.417 3.025 16.298 1.00 87.75 96 ARG A N 1
ATOM 810 C CA . ARG A 1 96 ? -17.874 3.139 16.470 1.00 87.75 96 ARG A CA 1
ATOM 811 C C . ARG A 1 96 ? -18.408 2.002 17.329 1.00 87.75 96 ARG A C 1
ATOM 813 O O . ARG A 1 96 ? -19.205 2.252 18.233 1.00 87.75 96 ARG A O 1
ATOM 820 N N . GLU A 1 97 ? -17.949 0.779 17.082 1.00 86.25 97 GLU A N 1
ATOM 821 C CA . GLU A 1 97 ? -18.328 -0.377 17.888 1.00 86.25 97 GLU A CA 1
ATOM 822 C C . GLU A 1 97 ? -17.757 -0.309 19.310 1.00 86.25 97 GLU A C 1
ATOM 824 O O . GLU A 1 97 ? -18.412 -0.770 20.244 1.00 86.25 97 GLU A O 1
ATOM 829 N N . MET A 1 98 ? -16.614 0.345 19.535 1.00 87.31 98 MET A N 1
ATOM 830 C CA . MET A 1 98 ? -16.039 0.470 20.875 1.00 87.31 98 MET A CA 1
ATOM 831 C C . MET A 1 98 ? -16.783 1.434 21.804 1.00 87.31 98 MET A C 1
ATOM 833 O O . MET A 1 98 ? -16.570 1.405 23.021 1.00 87.31 98 MET A O 1
ATOM 837 N N . ARG A 1 99 ? -17.711 2.240 21.285 1.00 87.50 99 ARG A N 1
ATOM 838 C CA . ARG A 1 99 ? -18.529 3.123 22.122 1.00 87.50 99 ARG A CA 1
ATOM 839 C C . ARG A 1 99 ? -19.429 2.301 23.054 1.00 87.50 99 ARG A C 1
ATOM 841 O O . ARG A 1 99 ? -20.056 1.309 22.665 1.00 87.50 99 ARG A O 1
ATOM 848 N N . ARG A 1 100 ? -19.468 2.700 24.327 1.00 80.88 100 ARG A N 1
ATOM 849 C CA . ARG A 1 100 ? -20.352 2.097 25.331 1.00 80.88 100 ARG A CA 1
ATOM 850 C C . ARG A 1 100 ? -21.793 2.524 25.048 1.00 80.88 100 ARG A C 1
ATOM 852 O O . ARG A 1 100 ? -22.049 3.707 24.831 1.00 80.88 100 ARG A O 1
ATOM 859 N N . ARG A 1 101 ? -22.733 1.574 25.042 1.00 86.69 101 ARG A N 1
ATOM 860 C CA . ARG A 1 101 ? -24.166 1.891 24.929 1.00 86.69 101 ARG A CA 1
ATOM 861 C C . ARG A 1 101 ? -24.692 2.337 26.292 1.00 86.69 101 ARG A C 1
ATOM 863 O O . ARG A 1 101 ? -24.237 1.834 27.316 1.00 86.69 101 ARG A O 1
ATOM 870 N N . GLN A 1 102 ? -25.654 3.260 26.307 1.00 80.88 102 GLN A N 1
ATOM 871 C CA . GLN A 1 102 ? -26.154 3.866 27.552 1.00 80.88 102 GLN A CA 1
ATOM 872 C C . GLN A 1 102 ? -26.751 2.848 28.544 1.00 80.88 102 GLN A C 1
ATOM 874 O O . GLN A 1 102 ? -26.732 3.088 29.743 1.00 80.88 102 GLN A O 1
ATOM 879 N N . HIS A 1 103 ? -27.232 1.701 28.059 1.00 82.88 103 HIS A N 1
ATOM 880 C CA . HIS A 1 103 ? -27.903 0.661 28.847 1.00 82.88 103 HIS A CA 1
ATOM 881 C C . HIS A 1 103 ? -27.076 -0.629 28.998 1.00 82.88 103 HIS A C 1
ATOM 883 O O . HIS A 1 103 ? -27.630 -1.687 29.270 1.00 82.88 103 HIS A O 1
ATOM 889 N N . GLU A 1 104 ? -25.757 -0.575 28.793 1.00 82.94 104 GLU A N 1
ATOM 890 C CA . GLU A 1 104 ? -24.895 -1.760 28.863 1.00 82.94 104 GLU A CA 1
ATOM 891 C C . GLU A 1 104 ? -24.102 -1.809 30.177 1.00 82.94 104 GLU A C 1
ATOM 893 O O . GLU A 1 104 ? -23.429 -0.838 30.570 1.00 82.94 104 GLU A O 1
ATOM 898 N N . SER A 1 105 ? -24.156 -2.962 30.853 1.00 88.56 105 SER A N 1
ATOM 899 C CA . SER A 1 105 ? -23.353 -3.202 32.051 1.00 88.56 105 SER A CA 1
ATOM 900 C C . SER A 1 105 ? -21.863 -3.245 31.699 1.00 88.56 105 SER A C 1
ATOM 902 O O . SER A 1 105 ? -21.465 -3.593 30.586 1.00 88.56 105 SER A O 1
ATOM 904 N N . GLU A 1 106 ? -20.995 -2.893 32.648 1.00 86.88 106 GLU A N 1
ATOM 905 C CA . GLU A 1 106 ? -19.551 -2.851 32.388 1.00 86.88 106 GLU A CA 1
ATOM 906 C C . GLU A 1 106 ? -18.990 -4.225 31.984 1.00 86.88 106 GLU A C 1
ATOM 908 O O . GLU A 1 106 ? -18.111 -4.317 31.125 1.00 86.88 106 GLU A O 1
ATOM 913 N N . ARG A 1 107 ? -19.534 -5.305 32.556 1.00 87.81 107 ARG A N 1
ATOM 914 C CA . ARG A 1 107 ? -19.131 -6.680 32.244 1.00 87.81 107 ARG A CA 1
ATOM 915 C C . ARG A 1 107 ? -19.511 -7.074 30.815 1.00 87.81 107 ARG A C 1
ATOM 917 O O . ARG A 1 107 ? -18.686 -7.656 30.114 1.00 87.81 107 ARG A O 1
ATOM 924 N N . GLU A 1 108 ? -20.719 -6.731 30.370 1.00 88.25 108 GLU A N 1
ATOM 925 C CA . GLU A 1 108 ? -21.179 -6.975 28.995 1.00 88.25 108 GLU A CA 1
ATOM 926 C C . GLU A 1 108 ? -20.395 -6.136 27.986 1.00 88.25 108 GLU A C 1
ATOM 928 O O . GLU A 1 108 ? -19.928 -6.669 26.977 1.00 88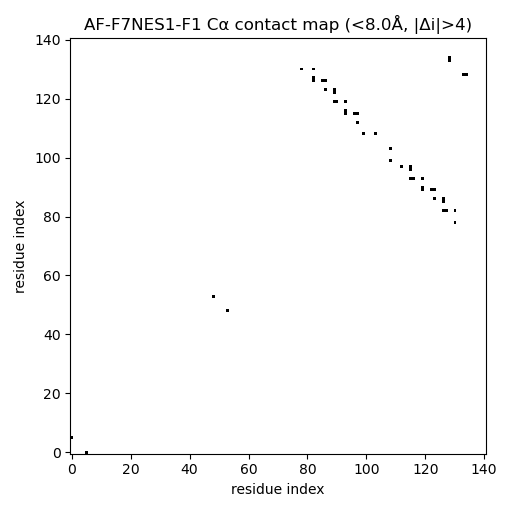.25 108 GLU A O 1
ATOM 933 N N . TRP A 1 109 ? -20.152 -4.861 28.310 1.00 88.44 109 TRP A N 1
ATOM 934 C CA . TRP A 1 109 ? -19.319 -3.974 27.505 1.00 88.44 109 TRP A CA 1
ATOM 935 C C . TRP A 1 109 ? -17.905 -4.539 27.344 1.00 88.44 109 TRP A C 1
ATOM 937 O O . TRP A 1 109 ? -17.441 -4.692 26.216 1.00 88.44 109 TRP A O 1
ATOM 947 N N . ARG A 1 110 ? -17.237 -4.946 28.434 1.00 87.19 110 ARG A N 1
ATOM 948 C CA . ARG A 1 110 ? -15.896 -5.561 28.379 1.00 87.19 110 ARG A CA 1
ATOM 949 C C . ARG A 1 110 ? -15.883 -6.872 27.584 1.00 87.19 110 ARG A C 1
ATOM 951 O O . ARG A 1 110 ? -14.995 -7.074 26.758 1.00 87.19 110 ARG A O 1
ATOM 958 N N . ALA A 1 111 ? -16.881 -7.738 27.767 1.00 88.94 111 ALA A N 1
ATOM 959 C CA . ALA A 1 111 ? -16.990 -8.990 27.014 1.00 88.94 111 ALA A CA 1
ATOM 960 C C . ALA A 1 111 ? -17.231 -8.763 25.510 1.00 88.94 111 ALA A C 1
ATOM 962 O O . ALA A 1 111 ? -16.850 -9.590 24.676 1.00 88.94 111 ALA A O 1
ATOM 963 N N . ARG A 1 112 ? -17.887 -7.660 25.140 1.00 88.44 112 ARG A N 1
ATOM 964 C CA . ARG A 1 112 ? -18.075 -7.246 23.746 1.00 88.44 112 ARG A CA 1
ATOM 965 C C . ARG A 1 112 ? -16.812 -6.610 23.170 1.00 88.44 112 ARG A C 1
ATOM 967 O O . ARG A 1 112 ? -16.421 -6.976 22.068 1.00 88.44 112 ARG A O 1
ATOM 974 N N . GLN A 1 113 ? -16.141 -5.744 23.930 1.00 89.94 113 GLN A N 1
ATOM 975 C CA . GLN A 1 113 ? -14.848 -5.150 23.572 1.00 89.94 113 GLN A CA 1
ATOM 976 C C . GLN A 1 113 ? -13.822 -6.221 23.212 1.00 89.94 113 GLN A C 1
ATOM 978 O O . GLN A 1 113 ? -13.151 -6.116 22.194 1.00 89.94 113 GLN A O 1
ATOM 983 N N . GLU A 1 114 ? -13.706 -7.273 24.023 1.00 88.12 114 GLU A N 1
ATOM 984 C CA . GLU A 1 114 ? -12.736 -8.340 23.772 1.00 88.12 114 GLU A CA 1
ATOM 985 C C . GLU A 1 114 ? -13.055 -9.125 22.490 1.00 88.12 114 GLU A C 1
ATOM 987 O O . GLU A 1 114 ? -12.157 -9.453 21.711 1.00 88.12 114 GLU A O 1
ATOM 992 N N . ARG A 1 115 ? -14.342 -9.390 22.233 1.00 87.44 115 ARG A N 1
ATOM 993 C CA . ARG A 1 115 ? -14.795 -10.036 20.994 1.00 87.44 115 ARG A CA 1
ATOM 994 C C . ARG A 1 115 ? -14.538 -9.158 19.770 1.00 87.44 115 ARG A C 1
ATOM 996 O O . ARG A 1 115 ? -14.070 -9.675 18.758 1.00 87.44 115 ARG A O 1
ATOM 1003 N N . GLU A 1 116 ? -14.781 -7.854 19.875 1.00 88.25 116 GLU A N 1
ATOM 1004 C CA . GLU A 1 116 ? -14.572 -6.930 18.760 1.00 88.25 116 GLU A CA 1
ATOM 1005 C C . GLU A 1 116 ? -13.087 -6.646 18.511 1.00 88.25 116 GLU A C 1
ATOM 1007 O O . GLU A 1 116 ? -12.681 -6.564 17.358 1.00 88.25 116 GLU A O 1
ATOM 1012 N N . LYS A 1 117 ? -12.237 -6.630 19.551 1.00 85.94 117 LYS A N 1
ATOM 1013 C CA . LYS A 1 117 ? -10.769 -6.622 19.388 1.00 85.94 117 LYS A CA 1
ATOM 1014 C C . LYS A 1 117 ? -10.289 -7.835 18.597 1.00 85.94 117 LYS A C 1
ATOM 1016 O O . LYS A 1 117 ? -9.544 -7.680 17.640 1.00 85.94 117 LYS A O 1
ATOM 1021 N N . LYS A 1 118 ? -10.771 -9.037 18.934 1.00 89.12 118 LYS A N 1
ATOM 1022 C CA . LYS A 1 118 ? -10.410 -10.267 18.203 1.00 89.12 118 LYS A CA 1
ATOM 1023 C C . LYS A 1 118 ? -10.867 -10.234 16.740 1.00 89.12 118 LYS A C 1
ATOM 1025 O O . LYS A 1 118 ? -10.151 -10.731 15.872 1.00 89.12 118 LYS A O 1
ATOM 1030 N N . ARG A 1 119 ? -12.046 -9.668 16.451 1.00 85.81 119 ARG A N 1
ATOM 1031 C CA . ARG A 1 119 ? -12.529 -9.491 15.070 1.00 85.81 119 ARG A CA 1
ATOM 1032 C C . ARG A 1 119 ? -11.708 -8.464 14.304 1.00 85.81 119 ARG A C 1
ATOM 1034 O O . ARG A 1 119 ? -11.319 -8.751 13.177 1.00 85.81 119 ARG A O 1
ATOM 1041 N N . HIS A 1 120 ? -11.403 -7.336 14.932 1.00 86.56 120 HIS A N 1
ATOM 1042 C CA . HIS A 1 120 ? -10.577 -6.285 14.354 1.00 86.56 120 HIS A CA 1
ATOM 1043 C C . HIS A 1 120 ? -9.165 -6.786 14.036 1.00 86.56 120 HIS A C 1
ATOM 1045 O O . HIS A 1 120 ? -8.688 -6.604 12.922 1.00 86.56 120 HIS A O 1
ATOM 1051 N N . ASP A 1 121 ? -8.536 -7.526 14.952 1.00 86.81 121 ASP A N 1
ATOM 1052 C CA . ASP A 1 121 ? -7.224 -8.135 14.715 1.00 86.81 121 ASP A CA 1
ATOM 1053 C C . ASP A 1 121 ? -7.243 -9.112 13.532 1.00 86.81 121 ASP A C 1
ATOM 1055 O O . ASP A 1 121 ? -6.295 -9.158 12.745 1.00 86.81 121 ASP A O 1
ATOM 1059 N N . ARG A 1 122 ? -8.322 -9.893 13.374 1.00 86.88 122 ARG A N 1
ATOM 1060 C CA . ARG A 1 122 ? -8.492 -10.776 12.211 1.00 86.88 122 ARG A CA 1
ATOM 1061 C C . ARG A 1 122 ? -8.673 -9.969 10.923 1.00 86.88 122 ARG A C 1
ATOM 1063 O O . ARG A 1 122 ? -7.983 -10.251 9.951 1.00 86.88 122 ARG A O 1
ATOM 1070 N N . ALA A 1 123 ? -9.517 -8.941 10.933 1.00 84.44 123 ALA A N 1
ATOM 1071 C CA . ALA A 1 123 ? -9.738 -8.080 9.774 1.00 84.44 123 ALA A CA 1
ATOM 1072 C C . ALA A 1 123 ? -8.455 -7.347 9.347 1.00 84.44 123 ALA A C 1
ATOM 1074 O O . ALA A 1 123 ? -8.130 -7.306 8.162 1.00 84.44 1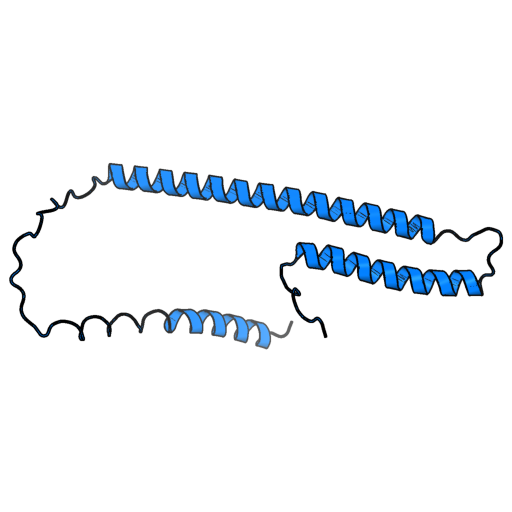23 ALA A O 1
ATOM 1075 N N . LEU A 1 124 ? -7.664 -6.842 10.300 1.00 85.75 124 LEU A N 1
ATOM 1076 C CA . LEU A 1 124 ? -6.363 -6.229 10.026 1.00 85.75 124 LEU A CA 1
ATOM 1077 C C . LEU A 1 124 ? -5.352 -7.231 9.458 1.00 85.75 124 LEU A C 1
ATOM 1079 O O . LEU A 1 124 ? -4.584 -6.875 8.563 1.00 85.75 124 LEU A O 1
ATOM 1083 N N . ARG A 1 125 ? -5.355 -8.483 9.935 1.00 84.38 125 ARG A N 1
ATOM 1084 C CA . ARG A 1 125 ? -4.527 -9.555 9.358 1.00 84.38 125 ARG A CA 1
ATOM 1085 C C . ARG A 1 125 ? -4.931 -9.884 7.927 1.00 84.38 125 ARG A C 1
ATOM 1087 O O . ARG A 1 125 ? -4.042 -10.039 7.099 1.00 84.38 125 ARG A O 1
ATOM 1094 N N . ASP A 1 126 ? -6.222 -9.935 7.621 1.00 80.81 126 ASP A N 1
ATOM 1095 C CA . ASP A 1 126 ? -6.710 -10.201 6.263 1.00 80.81 126 ASP A CA 1
ATOM 1096 C C . ASP A 1 126 ? -6.377 -9.037 5.311 1.00 80.81 126 ASP A C 1
ATOM 1098 O O . ASP A 1 126 ? -5.920 -9.252 4.185 1.00 80.81 126 ASP A O 1
ATOM 1102 N N . ILE A 1 127 ? -6.510 -7.794 5.788 1.00 83.69 127 ILE A N 1
ATOM 1103 C CA . ILE A 1 127 ? -6.095 -6.582 5.065 1.00 83.69 127 ILE A CA 1
ATOM 1104 C C . ILE A 1 127 ? -4.574 -6.593 4.801 1.00 83.69 127 ILE A C 1
ATOM 1106 O O . ILE A 1 127 ? -4.140 -6.247 3.700 1.00 83.69 127 ILE A O 1
ATOM 1110 N N . ALA A 1 128 ? -3.765 -7.044 5.767 1.00 79.31 128 ALA A N 1
ATOM 1111 C CA . ALA A 1 128 ? -2.315 -7.181 5.616 1.00 79.31 128 ALA A CA 1
ATOM 1112 C C . ALA A 1 128 ? -1.908 -8.362 4.711 1.00 79.31 128 ALA A C 1
ATOM 1114 O O . ALA A 1 128 ? -0.962 -8.242 3.934 1.00 79.31 128 ALA A O 1
ATOM 1115 N N . ALA A 1 129 ? -2.624 -9.488 4.761 1.00 75.00 129 ALA A N 1
ATOM 1116 C CA . ALA A 1 129 ? -2.373 -10.652 3.911 1.00 75.00 129 ALA A CA 1
ATOM 1117 C C . ALA A 1 129 ? -2.642 -10.337 2.432 1.00 75.00 129 ALA A C 1
ATOM 1119 O O . ALA A 1 129 ? -1.826 -10.670 1.575 1.00 75.00 129 ALA A O 1
ATOM 1120 N N . LEU A 1 130 ? -3.719 -9.600 2.135 1.00 63.94 130 LEU A N 1
ATOM 1121 C CA . LEU A 1 130 ? -4.028 -9.127 0.781 1.00 63.94 130 LEU A CA 1
ATOM 1122 C C . LEU A 1 130 ? -2.911 -8.237 0.195 1.00 63.94 130 LEU A C 1
ATOM 1124 O O . LEU A 1 130 ? -2.711 -8.213 -1.019 1.00 63.94 130 LEU A O 1
ATOM 1128 N N . LEU A 1 131 ? -2.169 -7.525 1.051 1.00 57.31 131 LEU A N 1
ATOM 1129 C CA . LEU A 1 131 ? -1.005 -6.723 0.668 1.00 57.31 131 LEU A CA 1
ATOM 1130 C C . LEU A 1 131 ? 0.283 -7.536 0.474 1.00 57.31 131 LEU A C 1
ATOM 1132 O O . LEU A 1 131 ? 1.114 -7.147 -0.346 1.00 57.31 131 LEU A O 1
ATOM 1136 N N . ILE A 1 132 ? 0.487 -8.594 1.264 1.00 60.06 132 ILE A N 1
ATOM 1137 C CA . ILE A 1 132 ? 1.738 -9.372 1.288 1.00 60.06 132 ILE A CA 1
ATOM 1138 C C . ILE A 1 132 ? 1.753 -10.468 0.202 1.00 60.06 132 ILE A C 1
ATOM 1140 O O . ILE A 1 132 ? 2.826 -10.834 -0.269 1.00 60.06 132 ILE A O 1
ATOM 1144 N N . GLY A 1 133 ? 0.595 -10.935 -0.272 1.00 44.41 133 GLY A N 1
ATOM 1145 C CA . GLY A 1 133 ? 0.483 -11.896 -1.378 1.00 44.41 133 GLY A CA 1
ATOM 1146 C C . GLY A 1 133 ? -0.776 -12.748 -1.225 1.00 44.41 133 GLY A C 1
ATOM 1147 O O . GLY A 1 133 ? -1.206 -13.059 -0.123 1.00 44.41 133 GLY A O 1
ATOM 1148 N N . ILE A 1 134 ? -1.408 -13.240 -2.288 1.00 52.16 134 ILE A N 1
ATOM 1149 C CA . ILE A 1 134 ? -0.985 -14.536 -2.851 1.00 52.16 134 ILE A CA 1
ATOM 1150 C C . ILE A 1 134 ? -0.026 -15.268 -1.889 1.00 52.16 134 ILE A C 1
ATOM 1152 O O . ILE A 1 134 ? 1.180 -15.274 -2.096 1.00 52.16 134 ILE A O 1
ATOM 1156 N N . ALA A 1 135 ? -0.534 -15.795 -0.779 1.00 41.66 135 ALA A N 1
ATOM 1157 C CA . ALA A 1 135 ? 0.259 -16.655 0.100 1.00 41.66 135 ALA A CA 1
ATOM 1158 C C . ALA A 1 135 ? -0.574 -17.701 0.845 1.00 41.66 135 ALA A C 1
ATOM 1160 O O . ALA A 1 135 ? -0.009 -18.690 1.292 1.00 41.66 135 ALA A O 1
ATOM 1161 N N . ILE A 1 136 ? -1.900 -17.546 0.960 1.00 48.41 136 ILE A N 1
ATOM 1162 C CA . ILE A 1 136 ? -2.750 -18.568 1.594 1.00 48.41 136 ILE A CA 1
ATOM 1163 C C . ILE A 1 136 ? -4.089 -18.688 0.849 1.00 48.41 136 ILE A C 1
ATOM 1165 O O . ILE A 1 136 ? -5.171 -18.622 1.421 1.00 48.41 136 ILE A O 1
ATOM 1169 N N . GLY A 1 137 ? -4.028 -18.846 -0.474 1.00 40.62 137 GLY A N 1
ATOM 1170 C CA . GLY A 1 137 ? -5.038 -19.668 -1.136 1.00 40.62 137 GLY A CA 1
ATOM 1171 C C . GLY A 1 137 ? -4.739 -21.121 -0.765 1.00 40.62 137 GLY A C 1
ATOM 1172 O O . GLY A 1 137 ? -3.581 -21.513 -0.804 1.00 40.62 137 GLY A O 1
ATOM 1173 N N . SER A 1 138 ? -5.761 -21.884 -0.383 1.00 41.88 138 SER A N 1
ATOM 1174 C CA . SER A 1 138 ? -5.715 -23.309 -0.011 1.00 41.88 138 SER A CA 1
ATOM 1175 C C . SER A 1 138 ? -5.052 -23.673 1.328 1.00 41.88 138 SER A C 1
ATOM 1177 O O . SER A 1 138 ? -3.951 -24.206 1.395 1.00 41.88 138 SER A O 1
ATOM 1179 N N . SER A 1 139 ? -5.802 -23.538 2.415 1.00 41.25 139 SER A N 1
ATOM 1180 C CA . SER A 1 139 ? -5.940 -24.648 3.371 1.00 41.25 139 SER A CA 1
ATOM 1181 C C . SER A 1 139 ? -7.370 -24.632 3.890 1.00 41.25 139 SER A C 1
ATOM 1183 O O . SER A 1 139 ? -7.659 -24.289 5.029 1.00 41.25 139 SER A O 1
ATOM 1185 N N . GLY A 1 140 ? -8.288 -24.914 2.964 1.00 45.72 140 GLY A N 1
ATOM 1186 C CA . GLY A 1 140 ? -9.589 -25.450 3.309 1.00 45.72 140 GLY A CA 1
ATOM 1187 C C . GLY A 1 140 ? -9.437 -26.947 3.534 1.00 45.72 140 GLY A C 1
ATOM 1188 O O . GLY A 1 140 ? -9.248 -27.681 2.565 1.00 45.72 140 GLY A O 1
ATOM 1189 N N . LYS A 1 141 ? -9.480 -27.353 4.800 1.00 39.09 141 LYS A N 1
ATOM 1190 C CA . LYS A 1 141 ? -10.205 -28.495 5.379 1.00 39.09 141 LYS A CA 1
ATOM 1191 C C . LYS A 1 141 ? -9.709 -28.719 6.799 1.00 39.09 141 LYS A C 1
ATOM 1193 O O . LYS A 1 141 ? -8.477 -28.788 6.977 1.00 39.09 141 LYS A O 1
#